Protein AF-A0A7J7NPE1-F1 (afdb_monomer)

Organism: NCBI:txid39325

Radius of gyration: 15.8 Å; Cα contacts (8 Å, |Δi|>4): 180; chains: 1; bounding box: 36×29×55 Å

Secondary structure (DSSP, 8-state):
--HHHHHHHHHHHHHHHHHHHHS----EEEES-TT---S--HHHHHHHHHHHHHHHHHHHHHHHTT-SSPPPPEEEEEEE-SSEEEEEEEE---STTS-TTT---EEEEEE--------

Foldseek 3Di:
DFLQVLLVVLLVVLQVVLCVVQVHWAAEAEEEDRPDDADDDSVVSSVVSNVLNNLLRVLQCVVPSPPPDHGFYWYWYFDDDPFKTKIWIFGDDPDPDPPPVSGSTDIDIDGRPPPPDPD

Nearest PDB structures (foldseek):
  3tz0-assembly1_A  TM=9.034E-01  e=6.219E-07  Rattus norvegicus
  8f5f-assembly2_B-2  TM=9.078E-01  e=1.160E-06  Homo sapiens
  8egf-assembly1_A  TM=9.082E-01  e=1.584E-06  Rattus norvegicus
  9di9-assembly1_A-2  TM=9.067E-01  e=2.954E-06  Homo sapiens
  3tz4-assembly1_A  TM=9.034E-01  e=3.346E-06  Rattus norvegicus

Sequence (119 aa):
MSLVDVARNASEDARCICLQEYGSAPEINIYGDPSFTFPYAPTHLHLMVFELVKNSLRAVQEWYMDSDNVSPPVRIIVANGIENVTIKVFAKHFKSYMPLGKVLLLIYVINNAKHPHFI

Mean predicted aligned error: 7.47 Å

Solvent-accessible surface area (backbone atoms only — not comparable to full-atom values): 7023 Å² total; per-residue (Å²): 130,28,59,52,53,42,46,48,52,18,42,51,55,28,41,51,54,39,28,71,76,67,77,48,59,63,52,76,47,80,46,58,60,68,84,47,72,76,98,74,62,67,69,61,52,26,54,54,45,20,56,56,42,34,54,48,48,49,58,50,44,76,66,29,74,90,40,100,53,84,64,54,46,38,35,36,39,48,44,84,54,97,54,34,36,37,42,38,38,36,60,68,75,92,61,97,73,67,55,80,93,67,64,56,73,48,77,47,74,45,73,56,73,70,76,72,85,86,126

pLDDT: mean 81.42, std 16.58, range [33.41, 98.19]

Structure (mmCIF, N/CA/C/O backbone):
data_AF-A0A7J7NPE1-F1
#
_entry.id   AF-A0A7J7NPE1-F1
#
loop_
_atom_site.group_PDB
_atom_site.id
_atom_site.type_symbol
_atom_site.label_atom_id
_atom_site.label_alt_id
_atom_site.label_comp_id
_atom_site.label_asym_id
_atom_site.label_entity_id
_atom_site.label_seq_id
_atom_site.pdbx_PDB_ins_code
_atom_site.Cartn_x
_atom_site.Cartn_y
_atom_site.Cartn_z
_atom_site.occupancy
_atom_site.B_iso_or_equiv
_atom_site.auth_seq_id
_atom_site.auth_comp_id
_atom_site.auth_asym_id
_atom_site.auth_atom_id
_atom_site.pdbx_PDB_model_num
ATOM 1 N N . MET A 1 1 ? -15.128 5.602 7.575 1.00 76.69 1 MET A N 1
ATOM 2 C CA . MET A 1 1 ? -14.155 5.094 6.586 1.00 76.69 1 MET A CA 1
ATOM 3 C C . MET A 1 1 ? -13.579 3.813 7.155 1.00 76.69 1 MET A C 1
ATOM 5 O O . MET A 1 1 ? -13.299 3.817 8.347 1.00 76.69 1 MET A O 1
ATOM 9 N N . SER A 1 2 ? -13.492 2.726 6.388 1.00 88.19 2 SER A N 1
ATOM 10 C CA . SER A 1 2 ? -12.862 1.498 6.891 1.00 88.19 2 SER A CA 1
ATOM 11 C C . SER A 1 2 ? -11.338 1.610 6.823 1.00 88.19 2 SER A C 1
ATOM 13 O O . SER A 1 2 ? -10.793 2.453 6.105 1.00 88.19 2 SER A O 1
ATOM 15 N N . LEU A 1 3 ? -10.628 0.738 7.539 1.00 89.06 3 LEU A N 1
ATOM 16 C CA . LEU A 1 3 ? -9.165 0.668 7.443 1.00 89.06 3 LEU A CA 1
ATOM 17 C C . LEU A 1 3 ? -8.723 0.285 6.037 1.00 89.06 3 LEU A C 1
ATOM 19 O O . LEU A 1 3 ? -7.707 0.775 5.554 1.00 89.06 3 LEU A O 1
ATOM 23 N N . VAL A 1 4 ? -9.488 -0.601 5.398 1.00 92.50 4 VAL A N 1
ATOM 24 C CA . VAL A 1 4 ? -9.234 -1.046 4.031 1.00 92.50 4 VAL A CA 1
ATOM 25 C C . VAL A 1 4 ? -9.343 0.137 3.068 1.00 92.50 4 VAL A C 1
ATOM 27 O O . VAL A 1 4 ? -8.513 0.250 2.173 1.00 92.50 4 VAL A O 1
ATOM 30 N N . ASP A 1 5 ? -10.292 1.052 3.280 1.00 93.56 5 ASP A N 1
ATOM 31 C CA . ASP A 1 5 ? -10.424 2.258 2.452 1.00 93.56 5 ASP A CA 1
ATOM 32 C C . ASP A 1 5 ? -9.260 3.227 2.661 1.00 93.56 5 ASP A C 1
ATOM 34 O O . ASP A 1 5 ? -8.708 3.739 1.692 1.00 93.56 5 ASP A O 1
ATOM 38 N N . VAL A 1 6 ? -8.835 3.444 3.911 1.00 93.44 6 VAL A N 1
ATOM 39 C CA . VAL A 1 6 ? -7.654 4.279 4.192 1.00 93.44 6 VAL A CA 1
ATOM 40 C C . VAL A 1 6 ? -6.405 3.672 3.557 1.00 93.44 6 VAL A C 1
ATOM 42 O O . VAL A 1 6 ? -5.622 4.387 2.933 1.00 93.44 6 VAL A O 1
ATOM 45 N N . ALA A 1 7 ? -6.232 2.354 3.678 1.00 93.75 7 ALA A N 1
ATOM 46 C CA . ALA A 1 7 ? -5.108 1.653 3.081 1.00 93.75 7 ALA A CA 1
ATOM 47 C C . ALA A 1 7 ? -5.143 1.723 1.551 1.00 93.75 7 ALA A C 1
ATOM 49 O O . ALA A 1 7 ? -4.092 1.881 0.935 1.00 93.75 7 ALA A O 1
ATOM 50 N N . ARG A 1 8 ? -6.332 1.643 0.941 1.00 95.94 8 ARG A N 1
ATOM 51 C CA . ARG A 1 8 ? -6.519 1.781 -0.506 1.00 95.94 8 ARG A CA 1
ATOM 52 C C . ARG A 1 8 ? -6.109 3.165 -0.990 1.00 95.94 8 ARG A C 1
ATOM 54 O O . ARG A 1 8 ? -5.240 3.246 -1.849 1.00 95.94 8 ARG A O 1
ATOM 61 N N . ASN A 1 9 ? -6.628 4.221 -0.369 1.00 96.81 9 ASN A N 1
ATOM 62 C CA . ASN A 1 9 ? -6.295 5.595 -0.748 1.00 96.81 9 ASN A CA 1
ATOM 63 C C . ASN A 1 9 ? -4.791 5.872 -0.600 1.00 96.81 9 ASN A C 1
ATOM 65 O O . ASN A 1 9 ? -4.152 6.351 -1.529 1.00 96.81 9 ASN A O 1
ATOM 69 N N . ALA A 1 10 ? -4.198 5.483 0.533 1.00 96.81 10 ALA A N 1
ATOM 70 C CA . ALA A 1 10 ? -2.759 5.632 0.753 1.00 96.81 10 ALA A CA 1
ATOM 71 C C . ALA A 1 10 ? -1.916 4.836 -0.262 1.00 96.81 10 ALA A C 1
ATOM 73 O O . ALA A 1 10 ? -0.834 5.270 -0.658 1.00 96.81 10 ALA A O 1
ATOM 74 N N . SER A 1 11 ? -2.409 3.671 -0.692 1.00 97.19 11 SER A N 1
ATOM 75 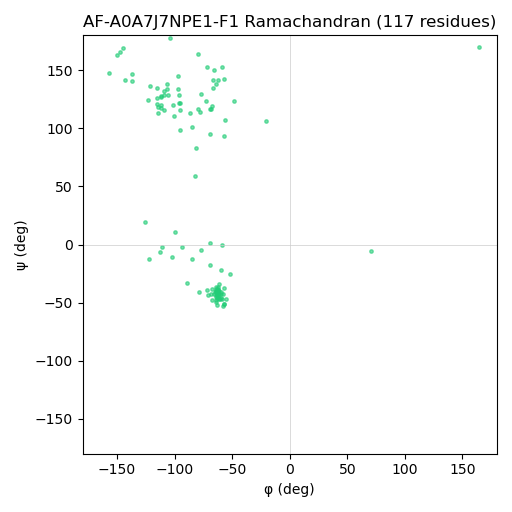C CA . SER A 1 11 ? -1.743 2.838 -1.696 1.00 97.19 11 SER A CA 1
ATOM 76 C C . SER A 1 11 ? -1.820 3.438 -3.095 1.00 97.19 11 SER A C 1
ATOM 78 O O . SER A 1 11 ? -0.839 3.370 -3.830 1.00 97.19 11 SER A O 1
ATOM 80 N N . GLU A 1 12 ? -2.956 4.027 -3.464 1.00 97.88 12 GLU A N 1
ATOM 81 C CA . GLU A 1 12 ? -3.134 4.730 -4.737 1.00 97.88 12 GLU A CA 1
ATOM 82 C C . GLU A 1 12 ? -2.215 5.951 -4.819 1.00 97.88 12 GLU A C 1
ATOM 84 O O . GLU A 1 12 ? -1.490 6.094 -5.803 1.00 97.88 12 GLU A O 1
ATOM 89 N N . ASP A 1 13 ? -2.142 6.750 -3.752 1.00 98.19 13 ASP A N 1
ATOM 90 C CA . ASP A 1 13 ? -1.229 7.893 -3.667 1.00 98.19 13 ASP A CA 1
ATOM 91 C C . ASP A 1 13 ? 0.236 7.454 -3.826 1.00 98.19 13 ASP A C 1
ATOM 93 O O . ASP A 1 13 ? 0.986 8.010 -4.631 1.00 98.19 13 ASP A O 1
ATOM 97 N N . ALA A 1 14 ? 0.652 6.400 -3.115 1.00 97.75 14 ALA A N 1
ATOM 98 C CA . ALA A 1 14 ? 2.002 5.850 -3.233 1.00 97.75 14 ALA A CA 1
ATOM 99 C C . ALA A 1 14 ? 2.286 5.281 -4.637 1.00 97.75 14 ALA A C 1
ATOM 101 O O . ALA A 1 14 ? 3.397 5.429 -5.155 1.00 97.75 14 ALA A O 1
ATOM 102 N N . ARG A 1 15 ? 1.287 4.655 -5.275 1.00 97.50 15 ARG A N 1
ATOM 103 C CA . ARG A 1 15 ? 1.388 4.122 -6.640 1.00 97.50 15 ARG A CA 1
ATOM 104 C C . ARG A 1 15 ? 1.531 5.238 -7.669 1.00 97.50 15 ARG A C 1
ATOM 106 O O . ARG A 1 15 ? 2.329 5.084 -8.588 1.00 97.50 15 ARG A O 1
ATOM 113 N N . CYS A 1 16 ? 0.833 6.359 -7.493 1.00 98.12 16 CYS A N 1
ATOM 114 C CA . CYS A 1 16 ? 0.988 7.550 -8.329 1.00 98.12 16 CYS A CA 1
ATOM 115 C C . CYS A 1 16 ? 2.417 8.103 -8.273 1.00 98.12 16 CYS A C 1
ATOM 117 O O . CYS A 1 16 ? 3.002 8.354 -9.323 1.00 98.12 16 CYS A O 1
ATOM 119 N N . ILE A 1 17 ? 3.007 8.221 -7.077 1.00 97.94 17 ILE A N 1
ATOM 120 C CA . ILE A 1 17 ? 4.408 8.649 -6.927 1.00 97.94 17 ILE A CA 1
ATOM 121 C C . ILE A 1 17 ? 5.356 7.657 -7.608 1.00 97.94 17 ILE A C 1
ATOM 123 O O . ILE A 1 17 ? 6.218 8.050 -8.385 1.00 97.94 17 ILE A O 1
ATOM 127 N N . CYS A 1 18 ? 5.170 6.355 -7.380 1.00 95.81 18 CYS A N 1
ATOM 128 C CA . CYS A 1 18 ? 5.993 5.327 -8.017 1.00 95.81 18 CYS A CA 1
ATOM 129 C C . CYS A 1 18 ? 5.905 5.375 -9.554 1.00 95.81 18 CYS A C 1
ATOM 131 O O . CYS A 1 18 ? 6.927 5.294 -10.230 1.00 95.81 18 CYS A O 1
ATOM 133 N N . LEU A 1 19 ? 4.701 5.568 -10.100 1.00 96.19 19 LEU A N 1
ATOM 134 C CA . LEU A 1 19 ? 4.475 5.696 -11.537 1.00 96.19 19 LEU A CA 1
ATOM 135 C C . LEU A 1 19 ? 5.174 6.929 -12.124 1.00 96.19 19 LEU A C 1
ATOM 137 O O . LEU A 1 19 ? 5.736 6.836 -13.211 1.00 96.19 19 LEU A O 1
ATOM 141 N N . GLN A 1 20 ? 5.149 8.061 -11.417 1.00 97.12 20 GLN A N 1
ATOM 142 C CA . GLN A 1 20 ? 5.830 9.288 -11.842 1.00 97.12 20 GLN A CA 1
ATOM 143 C C . GLN A 1 20 ? 7.354 9.124 -11.870 1.00 97.12 20 GLN A C 1
ATOM 145 O O . GLN A 1 20 ? 7.992 9.588 -12.810 1.00 97.12 20 GLN A O 1
ATOM 150 N N . GLU A 1 21 ? 7.924 8.441 -10.877 1.00 95.50 21 GLU A N 1
ATOM 151 C CA . GLU A 1 21 ? 9.376 8.266 -10.745 1.00 95.50 21 GLU A CA 1
ATOM 152 C C . GLU A 1 21 ? 9.945 7.187 -11.682 1.00 95.50 21 GLU A C 1
ATOM 154 O O . GLU A 1 21 ? 11.006 7.370 -12.272 1.00 95.50 21 GLU A O 1
ATOM 159 N N . TYR A 1 22 ? 9.249 6.055 -11.836 1.00 93.12 22 TYR A N 1
ATOM 160 C CA . TYR A 1 22 ? 9.770 4.874 -12.544 1.00 93.12 22 TYR A CA 1
ATOM 161 C C . TYR A 1 22 ? 9.071 4.587 -13.882 1.00 93.12 22 TYR A C 1
ATOM 163 O O . TYR A 1 22 ? 9.399 3.608 -14.551 1.00 93.12 22 TYR A O 1
ATOM 171 N N . GLY A 1 23 ? 8.056 5.369 -14.265 1.00 93.62 23 GLY A N 1
ATOM 172 C CA . GLY A 1 23 ? 7.252 5.150 -15.478 1.00 93.62 23 GLY A CA 1
ATOM 173 C C . GLY A 1 23 ? 6.318 3.933 -15.421 1.00 93.62 23 GLY A C 1
ATOM 174 O O . GLY A 1 23 ? 5.497 3.729 -16.314 1.00 93.62 23 GLY A O 1
ATOM 175 N N . SER A 1 24 ? 6.400 3.132 -14.361 1.00 92.44 24 SER A N 1
ATOM 176 C CA . SER A 1 24 ? 5.498 2.022 -14.060 1.00 92.44 24 SER A CA 1
ATOM 177 C C . SER A 1 24 ? 5.350 1.877 -12.546 1.00 92.44 24 SER A C 1
ATOM 179 O O . SER A 1 24 ? 6.148 2.416 -11.777 1.00 92.44 24 SER A O 1
ATOM 181 N N . ALA A 1 25 ? 4.352 1.123 -12.090 1.00 93.56 25 ALA A N 1
ATOM 182 C CA . ALA A 1 25 ? 4.212 0.774 -10.681 1.00 93.56 25 ALA A CA 1
ATOM 183 C C . ALA A 1 25 ? 3.679 -0.660 -10.534 1.00 93.56 25 ALA A C 1
ATOM 185 O O . ALA A 1 25 ? 2.798 -1.045 -11.307 1.00 93.56 25 ALA A O 1
ATOM 186 N N . PRO A 1 26 ? 4.165 -1.446 -9.554 1.00 92.94 26 PRO A N 1
ATOM 187 C CA . PRO A 1 26 ? 3.618 -2.767 -9.281 1.00 92.94 26 PRO A CA 1
ATOM 188 C C . PRO A 1 26 ? 2.130 -2.703 -8.925 1.00 92.94 26 PRO A C 1
ATOM 190 O O . PRO A 1 26 ? 1.638 -1.720 -8.362 1.00 92.94 26 PRO A O 1
ATOM 193 N N . GLU A 1 27 ? 1.421 -3.790 -9.211 1.00 94.56 27 GLU A N 1
ATOM 194 C CA . GLU A 1 27 ? 0.050 -3.976 -8.739 1.00 94.56 27 GLU A CA 1
ATOM 195 C C . GLU A 1 27 ? 0.000 -4.097 -7.209 1.00 94.56 27 GLU A C 1
ATOM 197 O O . GLU A 1 27 ? 0.943 -4.584 -6.574 1.00 94.56 27 GLU A O 1
ATOM 202 N N . ILE A 1 28 ? -1.111 -3.659 -6.611 1.00 95.50 28 ILE A N 1
ATOM 203 C CA . ILE A 1 28 ? -1.319 -3.691 -5.160 1.00 95.50 28 ILE A CA 1
ATOM 204 C C . ILE A 1 28 ? -2.587 -4.478 -4.844 1.00 95.50 28 ILE A C 1
ATOM 206 O O . ILE A 1 28 ? -3.678 -4.142 -5.297 1.00 95.50 28 ILE A O 1
ATOM 210 N N . ASN A 1 29 ? -2.457 -5.501 -4.002 1.00 95.31 29 ASN A N 1
ATOM 211 C CA . ASN A 1 29 ? -3.577 -6.321 -3.554 1.00 95.31 29 ASN A CA 1
ATOM 212 C C . ASN A 1 29 ? -3.791 -6.124 -2.054 1.00 95.31 29 ASN A C 1
ATOM 214 O O . ASN A 1 29 ? -2.925 -6.474 -1.251 1.00 95.31 29 ASN A O 1
ATOM 218 N N . ILE A 1 30 ? -4.964 -5.623 -1.675 1.00 94.81 30 ILE A N 1
ATOM 219 C CA . ILE A 1 30 ? -5.327 -5.372 -0.278 1.00 94.81 30 ILE A CA 1
ATOM 220 C C . ILE A 1 30 ? -6.317 -6.440 0.185 1.00 94.81 30 ILE A C 1
ATOM 222 O O . ILE A 1 30 ? -7.335 -6.677 -0.461 1.00 94.81 30 ILE A O 1
ATOM 226 N N . TYR A 1 31 ? -6.012 -7.073 1.312 1.00 94.19 31 TYR A N 1
ATOM 227 C CA . TYR A 1 31 ? -6.827 -8.095 1.957 1.00 94.19 31 TYR A CA 1
ATOM 228 C C . TYR A 1 31 ? -7.167 -7.641 3.373 1.00 94.19 31 TYR A C 1
ATOM 230 O O . TYR A 1 31 ? -6.300 -7.162 4.100 1.00 94.19 31 TYR A O 1
ATOM 238 N N . GLY A 1 32 ? -8.415 -7.815 3.781 1.00 91.62 32 GLY A N 1
ATOM 239 C CA . GLY A 1 32 ? -8.888 -7.442 5.106 1.00 91.62 32 GLY A CA 1
ATOM 240 C C . GLY A 1 32 ? -10.406 -7.402 5.136 1.00 91.62 32 GLY A C 1
ATOM 241 O O . GLY A 1 32 ? -11.052 -7.488 4.093 1.00 91.62 32 GLY A O 1
ATOM 242 N N . ASP A 1 33 ? -10.964 -7.281 6.332 1.00 90.31 33 ASP A N 1
ATOM 243 C CA . ASP A 1 33 ? -12.400 -7.112 6.509 1.00 90.31 33 ASP A CA 1
ATOM 244 C C . ASP A 1 33 ? -12.792 -5.648 6.213 1.00 90.31 33 ASP A C 1
ATOM 246 O O . ASP A 1 33 ? -12.373 -4.750 6.948 1.00 90.31 33 ASP A O 1
ATOM 250 N N . PRO A 1 34 ? -13.579 -5.371 5.155 1.00 88.19 34 PRO A N 1
ATOM 251 C CA . PRO A 1 34 ? -14.022 -4.014 4.838 1.00 88.19 34 PRO A CA 1
ATOM 252 C C . PRO A 1 34 ? -15.027 -3.463 5.859 1.00 88.19 34 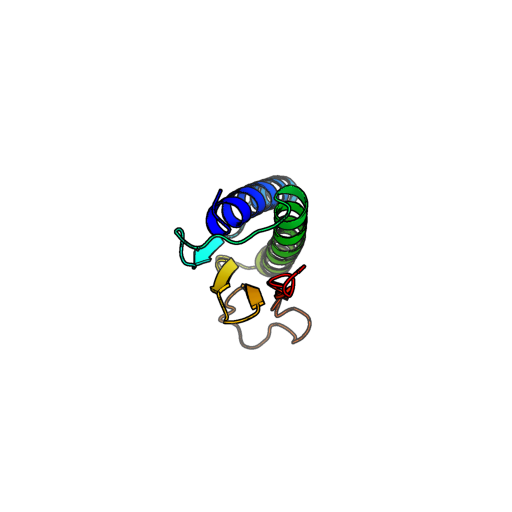PRO A C 1
ATOM 254 O O . PRO A 1 34 ? -15.229 -2.253 5.920 1.00 88.19 34 PRO A O 1
ATOM 257 N N . SER A 1 35 ? -15.657 -4.326 6.662 1.00 87.31 35 SER A N 1
ATOM 258 C CA . SER A 1 35 ? -16.570 -3.921 7.733 1.00 87.31 35 SER A CA 1
ATOM 259 C C . SER A 1 35 ? -1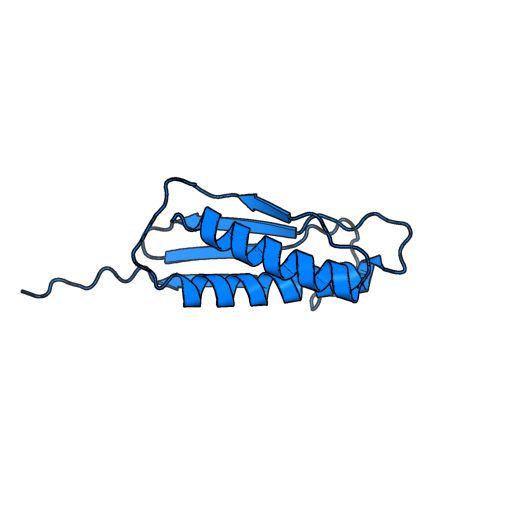5.841 -3.584 9.036 1.00 87.31 35 SER A C 1
ATOM 261 O O . SER A 1 35 ? -16.424 -2.973 9.934 1.00 87.31 35 SER A O 1
ATOM 263 N N . PHE A 1 36 ? -14.553 -3.928 9.140 1.00 84.62 36 PHE A N 1
ATOM 264 C CA . PHE A 1 36 ? -13.778 -3.672 10.340 1.00 84.62 36 PHE A CA 1
ATOM 265 C C . PHE A 1 36 ? -13.443 -2.183 10.497 1.00 84.62 36 PHE A C 1
ATOM 267 O O . PHE A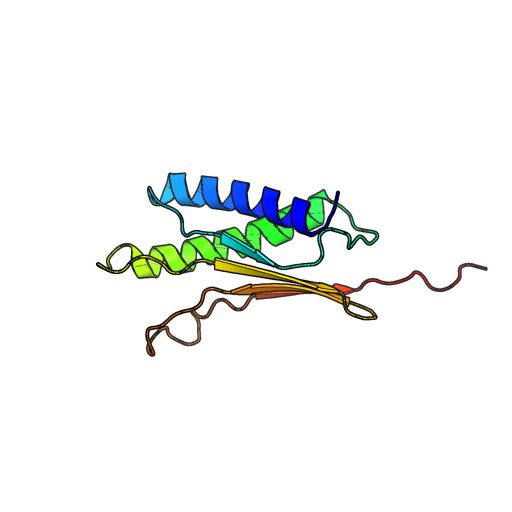 1 36 ? -12.796 -1.551 9.655 1.00 84.62 36 PHE A O 1
ATOM 274 N N . THR A 1 37 ? -13.843 -1.640 11.644 1.00 80.69 37 THR A N 1
ATOM 275 C CA . THR A 1 37 ? -13.551 -0.270 12.067 1.00 80.69 37 THR A CA 1
ATOM 276 C C . THR A 1 37 ? -13.157 -0.255 13.535 1.00 80.69 37 THR A C 1
ATOM 278 O O . THR A 1 37 ? -13.691 -1.025 14.332 1.00 80.69 37 THR A O 1
ATOM 281 N N . PHE A 1 38 ? -12.264 0.655 13.903 1.00 81.25 38 PHE A N 1
ATOM 282 C CA . PHE A 1 38 ? -11.925 0.957 15.291 1.00 81.25 38 PHE A CA 1
ATOM 283 C C . PHE A 1 38 ? -11.640 2.465 15.416 1.00 81.25 38 PHE A C 1
ATOM 285 O O . PHE A 1 38 ? -11.563 3.145 14.391 1.00 81.25 38 PHE A O 1
ATOM 292 N N . PRO A 1 39 ? -11.519 3.029 16.625 1.00 83.06 39 PRO A N 1
ATOM 293 C CA . PRO A 1 39 ? -11.125 4.425 16.790 1.00 83.06 39 PRO A CA 1
ATOM 294 C C . PRO A 1 39 ? -9.667 4.653 16.357 1.00 83.06 39 PRO A C 1
ATOM 296 O O . PRO A 1 39 ? -8.745 4.090 16.939 1.00 83.06 39 PRO A O 1
ATOM 299 N N . TYR A 1 40 ? -9.445 5.501 15.354 1.00 83.25 40 TYR A N 1
ATOM 300 C CA . TYR A 1 40 ? -8.115 5.935 14.916 1.00 83.25 40 TYR A CA 1
ATOM 301 C C . TYR A 1 40 ? -8.174 7.351 14.343 1.00 83.25 40 TYR A C 1
ATOM 303 O O . TYR A 1 40 ? -9.238 7.839 13.965 1.00 83.25 40 TYR A O 1
ATOM 311 N N . ALA A 1 41 ? -7.017 8.002 14.235 1.00 86.88 41 ALA A N 1
ATOM 312 C CA . ALA A 1 41 ? -6.868 9.256 13.508 1.00 86.88 41 ALA A CA 1
ATOM 313 C C . ALA A 1 41 ? -6.604 8.966 12.015 1.00 86.88 41 ALA A C 1
ATOM 315 O O . ALA A 1 41 ? -5.537 8.429 11.689 1.00 86.88 41 ALA A O 1
ATOM 316 N N . PRO A 1 42 ? -7.528 9.300 11.091 1.00 87.38 42 PRO A N 1
ATOM 317 C CA . PRO A 1 42 ? -7.417 8.883 9.692 1.00 87.38 42 PRO A CA 1
ATOM 318 C C . PRO A 1 42 ? -6.161 9.380 8.980 1.00 87.38 42 PRO A C 1
ATOM 320 O O . PRO A 1 42 ? -5.519 8.605 8.277 1.00 87.38 42 PRO A O 1
ATOM 323 N N . THR A 1 43 ? -5.766 10.632 9.220 1.00 90.62 43 THR A N 1
ATOM 324 C CA . THR A 1 43 ? -4.563 11.230 8.623 1.00 90.62 43 THR A CA 1
ATOM 325 C C . THR A 1 43 ? -3.291 10.495 9.037 1.00 90.62 43 THR A C 1
ATOM 327 O O . THR A 1 43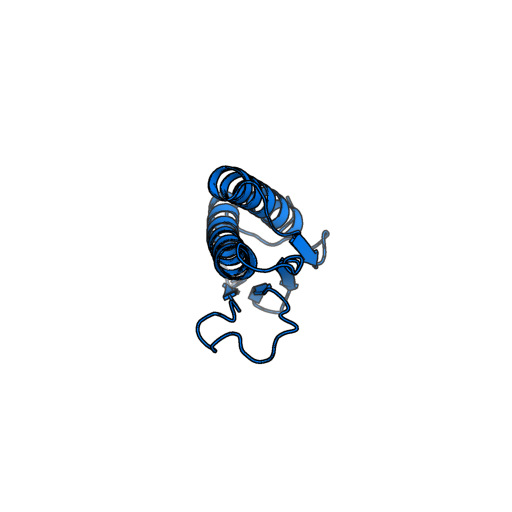 ? -2.436 10.231 8.199 1.00 90.62 43 THR A O 1
ATOM 330 N N . HIS A 1 44 ? -3.162 10.117 10.313 1.00 88.75 44 HIS A N 1
ATOM 331 C CA . HIS A 1 44 ? -1.988 9.379 10.783 1.00 88.75 44 HIS A CA 1
ATOM 332 C C . HIS A 1 44 ? -1.927 7.988 10.155 1.00 88.75 44 HIS A C 1
ATOM 334 O O . HIS A 1 44 ? -0.864 7.568 9.706 1.00 88.75 44 HIS A O 1
ATOM 340 N N . LEU A 1 45 ? -3.065 7.291 10.073 1.00 89.69 45 LEU A N 1
ATOM 341 C CA . LEU A 1 45 ? -3.120 5.973 9.447 1.00 89.69 45 LEU A CA 1
ATOM 342 C C . LEU A 1 45 ? -2.763 6.030 7.958 1.00 89.69 45 LEU A C 1
ATOM 344 O O . LEU A 1 45 ? -1.983 5.200 7.496 1.00 89.69 45 LEU A O 1
ATOM 348 N N . HIS A 1 46 ? -3.292 7.017 7.232 1.00 93.81 46 HIS A N 1
ATOM 349 C CA . HIS A 1 46 ? -2.962 7.241 5.825 1.00 93.81 46 HIS A CA 1
ATOM 350 C C . HIS A 1 46 ? -1.461 7.465 5.638 1.00 93.81 46 HIS A C 1
ATOM 352 O O . HIS A 1 46 ? -0.847 6.711 4.891 1.00 93.81 46 HIS A O 1
ATOM 358 N N . LEU A 1 47 ? -0.855 8.401 6.380 1.00 92.50 47 LEU A N 1
ATOM 359 C CA . LEU A 1 47 ? 0.581 8.695 6.285 1.00 92.50 47 LEU A CA 1
ATOM 360 C C . LEU A 1 47 ? 1.445 7.461 6.570 1.00 92.50 47 LEU A C 1
ATOM 362 O O . LEU A 1 47 ? 2.409 7.198 5.854 1.00 92.50 47 LEU A O 1
ATOM 366 N N . MET A 1 48 ? 1.087 6.678 7.590 1.00 91.06 48 MET A N 1
ATOM 367 C CA . MET A 1 48 ? 1.813 5.451 7.917 1.00 91.06 48 MET A CA 1
ATOM 368 C C . MET A 1 48 ? 1.717 4.426 6.789 1.00 91.06 48 MET A C 1
ATOM 370 O O . MET A 1 48 ? 2.742 3.919 6.345 1.00 91.06 48 MET A O 1
ATOM 374 N N . VAL A 1 49 ? 0.514 4.136 6.283 1.00 92.69 49 VAL A N 1
ATOM 375 C CA . VAL A 1 49 ? 0.359 3.181 5.174 1.00 92.69 49 VAL A CA 1
ATOM 376 C C . VAL A 1 49 ? 1.042 3.699 3.905 1.00 92.69 49 VAL A C 1
ATOM 378 O O . VAL A 1 49 ? 1.721 2.924 3.236 1.00 92.69 49 VAL A O 1
ATOM 381 N N . PHE A 1 50 ? 0.938 4.995 3.612 1.00 95.50 50 PHE A N 1
ATOM 382 C CA . PHE A 1 50 ? 1.571 5.640 2.463 1.00 95.50 50 PHE A CA 1
ATOM 383 C C . PHE A 1 50 ? 3.089 5.438 2.473 1.00 95.50 50 PHE A C 1
ATOM 385 O O . PHE A 1 50 ? 3.645 4.946 1.493 1.00 95.50 50 PHE A O 1
ATOM 392 N N . GLU A 1 51 ? 3.766 5.735 3.586 1.00 92.38 51 GLU A N 1
ATOM 393 C CA . GLU A 1 51 ? 5.222 5.581 3.687 1.00 92.38 51 GLU A CA 1
ATOM 394 C C . GLU A 1 51 ? 5.663 4.113 3.565 1.00 92.38 51 GLU A C 1
ATOM 396 O O . GLU A 1 51 ? 6.637 3.810 2.867 1.00 92.38 51 GLU A O 1
ATOM 401 N N . LEU A 1 52 ? 4.918 3.184 4.178 1.00 89.94 52 LEU A N 1
ATOM 402 C CA . LEU A 1 52 ? 5.192 1.746 4.077 1.00 89.94 52 LEU A CA 1
ATOM 403 C C . LEU A 1 52 ? 5.046 1.242 2.634 1.00 89.94 52 LEU A C 1
ATOM 405 O O . LEU A 1 52 ? 5.906 0.509 2.134 1.00 89.94 52 LEU A O 1
ATOM 409 N N . VAL A 1 53 ? 3.970 1.638 1.951 1.00 93.50 53 VAL A N 1
ATOM 410 C CA . VAL A 1 53 ? 3.691 1.219 0.572 1.00 93.50 53 VAL A CA 1
ATOM 411 C C . VAL A 1 53 ? 4.669 1.870 -0.400 1.00 93.50 53 VAL A C 1
ATOM 413 O O . VAL A 1 53 ? 5.235 1.162 -1.227 1.00 93.50 53 VAL A O 1
ATOM 416 N N . LYS A 1 54 ? 4.963 3.167 -0.264 1.00 93.50 54 L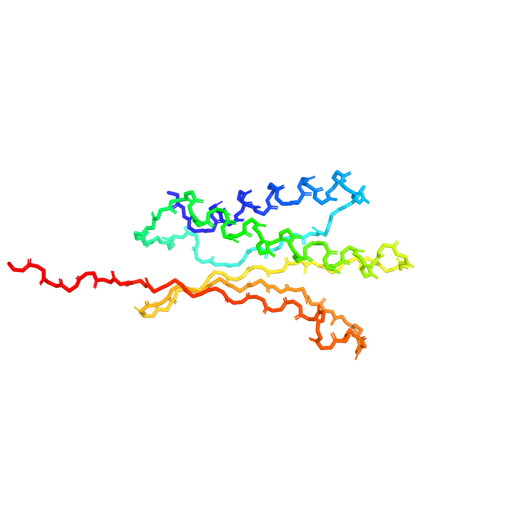YS A N 1
ATOM 417 C CA . LYS A 1 54 ? 5.957 3.876 -1.086 1.00 93.50 54 LYS A CA 1
ATOM 418 C C . LYS A 1 54 ? 7.321 3.186 -1.034 1.00 93.50 54 LYS A C 1
ATOM 420 O O . LYS A 1 54 ? 7.910 2.915 -2.079 1.00 93.50 54 LYS A O 1
ATOM 425 N N . ASN A 1 55 ? 7.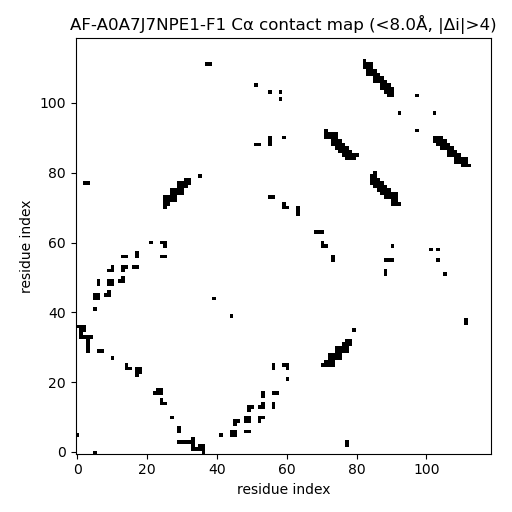793 2.834 0.166 1.00 89.50 55 ASN A N 1
ATOM 426 C CA . ASN A 1 55 ? 9.047 2.093 0.335 1.00 89.50 55 ASN A CA 1
ATOM 427 C C . ASN A 1 55 ? 8.989 0.702 -0.329 1.00 89.50 55 ASN A C 1
ATOM 429 O O . ASN A 1 55 ? 9.941 0.272 -0.976 1.00 89.50 55 ASN A O 1
ATOM 433 N N . SER A 1 56 ? 7.841 0.023 -0.235 1.00 90.25 56 SER A N 1
ATOM 434 C CA . SER A 1 56 ? 7.617 -1.285 -0.868 1.00 90.25 56 SER A CA 1
ATOM 435 C C . SER A 1 56 ? 7.659 -1.234 -2.384 1.00 90.25 56 SER A C 1
ATOM 437 O O . SER A 1 56 ? 8.347 -2.042 -3.006 1.00 90.25 56 SER A O 1
ATOM 439 N N . LEU A 1 57 ? 6.952 -0.279 -2.980 1.00 92.19 57 LEU A N 1
ATOM 440 C CA . LEU A 1 57 ? 6.919 -0.103 -4.425 1.00 92.19 57 LEU A CA 1
ATOM 441 C C . LEU A 1 57 ? 8.302 0.264 -4.957 1.00 92.19 57 LEU A C 1
ATOM 443 O O . LEU A 1 57 ? 8.741 -0.334 -5.933 1.00 92.19 57 LEU A O 1
ATOM 447 N N . ARG A 1 58 ? 9.016 1.166 -4.271 1.00 90.25 58 ARG A N 1
ATOM 448 C CA . ARG A 1 58 ? 10.402 1.517 -4.594 1.00 90.25 58 ARG A CA 1
ATOM 449 C C . ARG A 1 58 ? 11.315 0.291 -4.585 1.00 90.25 58 ARG A C 1
ATOM 451 O O . ARG A 1 58 ? 12.009 0.052 -5.565 1.00 90.25 58 ARG A O 1
ATOM 458 N N . ALA A 1 59 ? 11.287 -0.503 -3.514 1.00 87.06 59 ALA A N 1
ATOM 459 C CA . ALA A 1 59 ? 12.138 -1.687 -3.393 1.00 87.06 59 ALA A CA 1
ATOM 460 C C . ALA A 1 59 ? 11.860 -2.729 -4.491 1.00 87.06 59 ALA A C 1
ATOM 462 O O . ALA A 1 59 ? 12.794 -3.332 -5.019 1.00 87.06 59 ALA A O 1
ATOM 463 N N . VAL A 1 60 ? 10.585 -2.934 -4.845 1.00 88.06 60 VAL A N 1
ATOM 464 C CA . VAL A 1 60 ? 10.205 -3.816 -5.956 1.00 88.06 60 VAL A CA 1
ATOM 465 C C . VAL A 1 60 ? 10.669 -3.221 -7.285 1.00 88.06 60 VAL A C 1
ATOM 467 O O . VAL A 1 60 ? 11.308 -3.924 -8.061 1.00 88.06 60 VAL A O 1
ATOM 470 N N . GLN A 1 61 ? 10.418 -1.939 -7.546 1.00 89.75 61 GLN A N 1
ATOM 471 C CA . GLN A 1 61 ? 10.818 -1.329 -8.813 1.00 89.75 61 GLN A CA 1
ATOM 472 C C . GLN A 1 61 ? 12.324 -1.332 -9.021 1.00 89.75 61 GLN A C 1
ATOM 474 O O . GLN A 1 61 ? 12.789 -1.761 -10.071 1.00 89.75 61 GLN A O 1
ATOM 479 N N . GLU A 1 62 ? 13.098 -0.961 -8.003 1.00 87.81 62 GLU A N 1
ATOM 480 C CA . GLU A 1 62 ? 14.559 -0.980 -8.085 1.00 87.81 62 GLU A CA 1
ATOM 481 C C . GLU A 1 62 ? 15.137 -2.365 -8.382 1.00 87.81 62 GLU A C 1
ATOM 483 O O . GLU A 1 62 ? 16.252 -2.479 -8.882 1.00 87.81 62 GLU A O 1
ATOM 488 N N . TRP A 1 63 ? 14.389 -3.428 -8.092 1.00 83.94 63 TRP A N 1
ATOM 489 C CA . TRP A 1 63 ? 14.808 -4.790 -8.389 1.00 83.94 63 TRP A CA 1
ATOM 490 C C . TRP A 1 63 ? 14.389 -5.276 -9.780 1.00 83.94 63 TRP A C 1
ATOM 492 O O . TRP A 1 63 ? 15.083 -6.102 -10.374 1.00 83.94 63 TRP A O 1
ATOM 502 N N . TYR A 1 64 ? 13.233 -4.829 -10.271 1.00 86.69 64 TYR A N 1
ATOM 503 C CA . TYR A 1 64 ? 12.649 -5.326 -11.517 1.00 86.69 64 TYR A CA 1
ATOM 504 C C . TYR A 1 64 ? 12.844 -4.385 -12.710 1.00 86.69 64 TYR A C 1
ATOM 506 O O . TYR A 1 64 ? 12.615 -4.840 -13.826 1.00 86.69 64 TYR A O 1
ATOM 514 N N . MET A 1 65 ? 13.306 -3.141 -12.509 1.00 84.00 65 MET A N 1
ATOM 515 C CA . MET A 1 65 ? 13.474 -2.160 -13.594 1.00 84.00 65 MET A CA 1
ATOM 516 C C . MET A 1 65 ? 14.398 -2.648 -14.720 1.00 84.00 65 MET A C 1
ATOM 518 O O . MET A 1 65 ? 14.101 -2.422 -15.887 1.00 84.00 65 MET A O 1
ATOM 522 N N . ASP A 1 66 ? 15.460 -3.381 -14.371 1.00 83.56 66 ASP A N 1
ATOM 523 C CA . ASP A 1 66 ? 16.438 -3.935 -15.319 1.00 83.56 66 ASP A CA 1
ATOM 524 C C . ASP A 1 66 ? 16.175 -5.418 -15.632 1.00 83.56 66 ASP A C 1
ATOM 526 O O . ASP A 1 66 ? 17.026 -6.118 -16.182 1.00 83.56 66 ASP A O 1
ATOM 530 N N . SER A 1 67 ? 15.025 -5.953 -15.212 1.00 80.12 67 SER A N 1
ATOM 531 C CA . SER A 1 67 ? 14.696 -7.364 -15.378 1.00 80.12 67 SER A CA 1
ATOM 532 C C . SER A 1 67 ? 13.647 -7.554 -16.468 1.00 80.12 67 SER A C 1
ATOM 534 O O . SER A 1 67 ? 12.617 -6.892 -16.449 1.00 80.12 67 SER A O 1
ATOM 536 N N . ASP A 1 68 ? 13.810 -8.574 -17.313 1.00 81.81 68 ASP A N 1
ATOM 537 C CA . ASP A 1 68 ? 12.781 -8.967 -18.295 1.00 81.81 68 ASP A CA 1
ATOM 538 C C . ASP A 1 68 ? 11.514 -9.576 -17.654 1.00 81.81 68 ASP A C 1
ATOM 540 O O . ASP A 1 68 ? 10.603 -10.034 -18.343 1.00 81.81 68 ASP A O 1
ATOM 544 N N . ASN A 1 69 ? 11.460 -9.658 -16.320 1.00 82.19 69 ASN A N 1
ATOM 545 C CA . ASN A 1 69 ? 10.346 -10.261 -15.599 1.00 82.19 69 ASN A CA 1
ATOM 546 C C . ASN A 1 69 ? 9.367 -9.185 -15.136 1.00 82.19 69 ASN A C 1
ATOM 548 O O . ASN A 1 69 ? 9.764 -8.114 -14.684 1.00 82.19 69 ASN A O 1
ATOM 552 N N . VAL A 1 70 ? 8.081 -9.525 -15.139 1.00 83.75 70 VAL A N 1
ATOM 553 C CA . VAL A 1 70 ? 7.041 -8.676 -14.552 1.00 83.75 70 VAL A CA 1
ATOM 554 C C . VAL A 1 70 ? 7.235 -8.601 -13.036 1.00 83.75 70 VAL A C 1
ATOM 556 O O . VAL A 1 70 ? 7.445 -9.624 -12.375 1.00 83.75 70 VAL A O 1
ATOM 559 N N . SER A 1 71 ? 7.147 -7.392 -12.482 1.00 87.12 71 SER A N 1
ATOM 560 C CA . SER A 1 71 ? 7.230 -7.181 -11.041 1.00 87.12 71 SER A CA 1
ATOM 561 C C . SER A 1 71 ? 6.055 -7.856 -10.311 1.00 87.12 71 SER A C 1
ATOM 563 O O . SER A 1 71 ? 4.912 -7.822 -10.777 1.00 87.12 71 SER A O 1
ATOM 565 N N . PRO A 1 72 ? 6.295 -8.515 -9.165 1.00 89.44 72 PRO A N 1
ATOM 566 C CA . PRO A 1 72 ? 5.239 -9.149 -8.401 1.00 89.44 72 PRO A CA 1
ATOM 567 C C . PRO A 1 72 ? 4.369 -8.091 -7.714 1.00 89.44 72 PRO A C 1
ATOM 569 O O . PRO A 1 72 ? 4.869 -7.029 -7.334 1.00 89.44 72 PRO A O 1
ATOM 572 N N . PRO A 1 73 ? 3.088 -8.399 -7.454 1.00 92.00 73 PRO A N 1
ATOM 573 C CA . PRO A 1 73 ? 2.224 -7.485 -6.731 1.00 92.00 73 PRO A CA 1
ATOM 574 C C . PRO A 1 73 ? 2.670 -7.320 -5.273 1.00 92.00 73 PRO A C 1
ATOM 576 O O . PRO A 1 73 ? 3.023 -8.298 -4.594 1.00 92.00 73 PRO A O 1
ATOM 579 N N . VAL A 1 74 ? 2.566 -6.091 -4.771 1.00 92.19 74 VAL A N 1
ATOM 580 C CA . VAL A 1 74 ? 2.662 -5.780 -3.342 1.00 92.19 74 VAL A CA 1
ATOM 581 C C . VAL A 1 74 ? 1.340 -6.164 -2.681 1.00 92.19 74 VAL A C 1
ATOM 583 O O . VAL A 1 74 ? 0.258 -5.807 -3.138 1.00 92.19 74 VAL A O 1
ATOM 586 N N . ARG A 1 75 ? 1.407 -6.924 -1.593 1.00 92.25 75 ARG A N 1
ATOM 587 C CA . ARG A 1 75 ? 0.244 -7.390 -0.839 1.00 92.25 75 ARG A CA 1
ATOM 588 C C . ARG A 1 75 ? 0.177 -6.681 0.501 1.00 92.25 75 ARG A C 1
ATOM 590 O O . ARG A 1 75 ? 1.163 -6.643 1.234 1.00 92.25 75 ARG A O 1
ATOM 597 N N . ILE A 1 76 ? -1.006 -6.185 0.831 1.00 93.06 76 ILE A N 1
ATOM 598 C CA . ILE A 1 76 ? -1.321 -5.560 2.112 1.00 93.06 76 ILE A CA 1
ATOM 599 C C . ILE A 1 76 ? -2.359 -6.433 2.806 1.00 93.06 76 ILE A C 1
ATOM 601 O O . ILE A 1 76 ? -3.389 -6.749 2.218 1.00 93.06 76 ILE A O 1
ATOM 605 N N . ILE A 1 77 ? -2.094 -6.841 4.043 1.00 91.81 77 ILE A N 1
ATOM 606 C CA . ILE A 1 77 ? -3.054 -7.556 4.885 1.00 91.81 77 ILE A CA 1
ATOM 607 C C . ILE A 1 77 ? -3.388 -6.673 6.079 1.00 91.81 77 ILE A C 1
ATOM 609 O O . ILE A 1 77 ? -2.501 -6.330 6.858 1.00 91.81 77 ILE A O 1
ATOM 613 N N . VAL A 1 78 ? -4.667 -6.348 6.224 1.00 90.81 78 VAL A N 1
ATOM 614 C CA . VAL A 1 78 ? -5.247 -5.694 7.393 1.00 90.81 78 VAL A CA 1
ATOM 615 C C . VAL A 1 78 ? -5.924 -6.774 8.229 1.00 90.81 78 VAL A C 1
ATOM 617 O O . VAL A 1 78 ? -6.930 -7.352 7.818 1.00 90.81 78 VAL A O 1
ATOM 620 N N . ALA A 1 79 ? -5.351 -7.070 9.390 1.00 88.31 79 ALA A N 1
ATOM 621 C CA . ALA A 1 79 ? -5.856 -8.074 10.315 1.00 88.31 79 ALA A CA 1
ATOM 622 C C . ALA A 1 79 ? -6.297 -7.425 11.628 1.00 88.31 79 ALA A C 1
ATOM 624 O O . ALA A 1 79 ? -5.578 -6.605 12.203 1.00 88.31 79 ALA A O 1
ATOM 625 N N . ASN A 1 80 ? -7.467 -7.832 12.111 1.00 85.12 80 ASN A N 1
ATOM 626 C CA . ASN A 1 80 ? -7.963 -7.473 13.430 1.00 85.12 80 ASN A CA 1
ATOM 627 C C . ASN A 1 80 ? -7.613 -8.581 14.433 1.00 85.12 80 ASN A C 1
ATOM 629 O O . ASN A 1 80 ? -7.994 -9.735 14.243 1.00 85.12 80 ASN A O 1
ATOM 633 N N . GLY A 1 81 ? -6.884 -8.231 15.485 1.00 78.38 81 GLY A N 1
ATOM 634 C CA . GLY A 1 81 ? -6.646 -9.066 16.657 1.00 78.38 81 GLY A CA 1
ATOM 635 C C . GLY A 1 81 ? -7.494 -8.614 17.847 1.00 78.38 81 GLY A C 1
ATOM 636 O O . GLY A 1 81 ? -8.215 -7.625 17.783 1.00 78.38 81 GLY A O 1
ATOM 637 N N . ILE A 1 82 ? -7.391 -9.334 18.965 1.00 74.06 82 ILE A N 1
ATOM 638 C CA . ILE A 1 82 ? -8.176 -9.046 20.182 1.00 74.06 82 ILE A CA 1
ATOM 639 C C . ILE A 1 82 ? -7.844 -7.653 20.744 1.00 74.06 82 ILE A C 1
ATOM 641 O O . ILE A 1 82 ? -8.735 -6.921 21.170 1.00 74.06 82 ILE A O 1
ATOM 645 N N . GLU A 1 83 ? -6.563 -7.288 20.709 1.00 76.38 83 GLU A N 1
ATOM 646 C CA . GLU A 1 83 ? -6.034 -6.043 21.285 1.00 76.38 83 GLU A CA 1
ATOM 647 C C . GLU A 1 83 ? -5.313 -5.176 20.255 1.00 76.38 83 GLU A C 1
ATOM 649 O O . GLU A 1 83 ? -5.010 -4.021 20.517 1.00 76.38 83 GLU A O 1
ATOM 654 N N . ASN A 1 84 ? -5.019 -5.719 19.074 1.00 78.94 84 ASN A N 1
ATOM 655 C CA . ASN A 1 84 ? -4.135 -5.079 18.114 1.00 78.94 84 ASN A CA 1
ATOM 656 C C . ASN A 1 84 ? -4.691 -5.172 16.703 1.00 78.94 84 ASN A C 1
ATOM 658 O O . ASN A 1 84 ? -5.159 -6.225 16.278 1.00 78.94 84 ASN A O 1
ATOM 662 N N . VAL A 1 85 ? -4.535 -4.098 15.943 1.00 84.81 85 VAL A N 1
ATOM 663 C CA . VAL A 1 85 ? -4.700 -4.105 14.494 1.00 84.81 85 VAL A CA 1
ATOM 664 C C . VAL A 1 85 ? -3.330 -4.257 13.865 1.00 84.81 85 VAL A C 1
ATOM 666 O O . VAL A 1 85 ? -2.407 -3.517 14.189 1.00 84.81 85 VAL A O 1
ATOM 669 N N . THR A 1 86 ? -3.192 -5.213 12.954 1.00 87.31 86 THR A N 1
ATOM 670 C CA . THR A 1 86 ? -1.940 -5.455 12.238 1.00 87.31 86 THR A CA 1
ATOM 671 C C . THR A 1 86 ? -2.099 -5.101 10.769 1.00 87.31 86 THR A C 1
ATOM 673 O O . THR A 1 86 ? -2.985 -5.625 10.095 1.00 87.31 86 THR A O 1
ATOM 676 N N . ILE A 1 87 ? -1.207 -4.253 10.264 1.00 87.88 87 ILE A N 1
ATOM 677 C CA . ILE A 1 87 ? -1.051 -3.980 8.836 1.00 87.88 87 ILE A CA 1
ATOM 678 C C . ILE A 1 87 ? 0.266 -4.603 8.396 1.00 87.88 87 ILE A C 1
ATOM 680 O O . ILE A 1 87 ? 1.337 -4.218 8.862 1.00 87.88 87 ILE A O 1
ATOM 684 N N . LYS A 1 88 ? 0.177 -5.593 7.513 1.00 88.62 88 LYS A N 1
ATOM 685 C CA . LYS A 1 88 ? 1.324 -6.316 6.969 1.00 88.62 88 LYS A CA 1
ATOM 686 C C . LYS A 1 88 ? 1.471 -5.988 5.491 1.00 88.62 88 LYS A C 1
ATOM 688 O O . LYS A 1 88 ? 0.591 -6.342 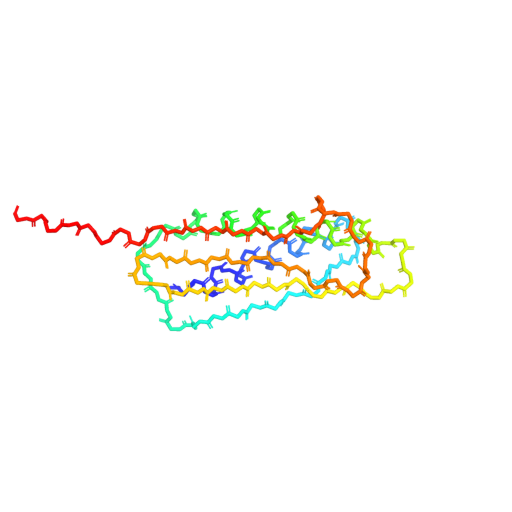4.712 1.00 88.62 88 LYS A O 1
ATOM 693 N N . VAL A 1 89 ? 2.588 -5.380 5.107 1.00 88.44 89 VAL A N 1
ATOM 694 C CA . VAL A 1 89 ? 2.930 -5.097 3.705 1.00 88.44 89 VAL A CA 1
ATOM 695 C C . VAL A 1 89 ? 4.071 -6.014 3.281 1.00 88.44 89 VAL A C 1
ATOM 697 O O . VAL A 1 89 ? 5.062 -6.133 4.002 1.00 88.44 89 VAL A O 1
ATOM 700 N N . PHE A 1 90 ? 3.910 -6.712 2.155 1.00 84.44 90 PHE A N 1
ATOM 701 C CA . PHE A 1 90 ? 4.926 -7.617 1.617 1.00 84.44 90 PHE A CA 1
ATOM 702 C C . PHE A 1 90 ? 4.767 -7.849 0.114 1.00 84.44 90 PHE A C 1
ATOM 704 O O . PHE A 1 90 ? 3.656 -7.939 -0.395 1.00 84.44 90 PHE A O 1
ATOM 711 N N . ALA A 1 91 ? 5.874 -8.046 -0.597 1.00 78.94 91 ALA A N 1
ATOM 712 C CA . ALA A 1 91 ? 5.873 -8.510 -1.983 1.00 78.94 91 ALA A CA 1
ATOM 713 C C . ALA A 1 91 ? 6.331 -9.976 -2.038 1.00 78.94 91 ALA A C 1
ATOM 715 O O . ALA A 1 91 ? 7.308 -10.358 -1.392 1.00 78.94 91 ALA A O 1
ATOM 716 N N . LYS A 1 92 ? 5.614 -10.829 -2.783 1.00 68.25 92 LYS A N 1
ATOM 717 C CA . LYS A 1 92 ? 6.036 -12.225 -2.992 1.00 68.25 92 LYS A CA 1
ATOM 718 C C . LYS A 1 92 ? 7.116 -12.259 -4.064 1.00 68.25 92 LYS A C 1
ATOM 720 O O . LYS A 1 92 ? 6.829 -11.975 -5.219 1.00 68.25 92 LYS A O 1
ATOM 725 N N . HIS A 1 93 ? 8.319 -12.686 -3.701 1.00 63.31 93 HIS A N 1
ATOM 726 C CA . HIS A 1 93 ? 9.372 -12.967 -4.673 1.00 63.31 93 HIS A CA 1
ATOM 727 C C . HIS A 1 93 ? 9.410 -14.462 -4.986 1.00 63.31 93 HIS A C 1
ATOM 729 O O . HIS A 1 93 ? 9.401 -15.280 -4.071 1.00 63.31 93 HIS A O 1
ATOM 735 N N . PHE A 1 94 ? 9.485 -14.819 -6.269 1.00 47.06 94 PHE A N 1
ATOM 736 C CA . PHE A 1 94 ? 9.740 -16.200 -6.707 1.00 47.06 94 PHE A CA 1
ATOM 737 C C . PHE A 1 94 ? 11.230 -16.489 -6.966 1.00 47.06 94 PHE A C 1
ATOM 739 O O . PHE A 1 94 ? 11.586 -17.625 -7.263 1.00 47.06 94 PHE A O 1
ATOM 746 N N . LYS A 1 95 ? 12.130 -15.502 -6.826 1.00 48.06 95 LYS A N 1
ATOM 747 C CA . LYS A 1 95 ? 13.581 -15.722 -6.952 1.00 48.06 95 LYS A CA 1
ATOM 748 C C . LYS A 1 95 ? 14.227 -15.914 -5.577 1.00 48.06 95 LYS A C 1
ATOM 750 O O . LYS A 1 95 ? 14.194 -15.017 -4.741 1.00 48.06 95 LYS A O 1
ATOM 755 N N . SER A 1 96 ? 14.881 -17.059 -5.389 1.00 49.28 96 SER A N 1
ATOM 756 C CA . SER A 1 96 ? 15.575 -17.509 -4.166 1.00 49.28 96 SER A CA 1
ATOM 757 C C . SER A 1 96 ? 16.712 -16.595 -3.656 1.00 49.28 96 SER A C 1
ATOM 759 O O . SER A 1 96 ? 17.330 -16.916 -2.645 1.00 49.28 96 SER A O 1
ATOM 761 N N . TYR A 1 97 ? 17.010 -15.481 -4.334 1.00 54.69 97 TYR A N 1
ATOM 762 C CA . TYR A 1 97 ? 18.213 -14.664 -4.114 1.00 54.69 97 TYR A CA 1
ATOM 763 C C . TYR A 1 97 ? 17.932 -13.185 -3.834 1.00 54.69 97 TYR A C 1
ATOM 765 O O . TYR A 1 97 ? 18.830 -12.361 -3.990 1.00 54.69 97 TYR A O 1
ATOM 773 N N . MET A 1 98 ? 16.712 -12.810 -3.430 1.00 55.09 98 MET A N 1
ATOM 774 C CA . MET A 1 98 ? 16.543 -11.469 -2.869 1.00 55.09 98 MET A CA 1
ATOM 775 C C . MET A 1 98 ? 17.276 -11.436 -1.519 1.00 55.09 98 MET A C 1
ATOM 777 O O . MET A 1 98 ? 16.916 -12.219 -0.637 1.00 55.09 98 MET A O 1
ATOM 781 N N . PRO A 1 99 ? 18.324 -10.606 -1.345 1.00 54.97 99 PRO A N 1
ATOM 782 C CA . PRO A 1 99 ? 19.070 -10.570 -0.094 1.00 54.97 99 PRO A CA 1
ATOM 783 C C . PRO A 1 99 ? 18.112 -10.265 1.061 1.00 54.97 99 PRO A C 1
ATOM 785 O O . PRO A 1 99 ? 17.183 -9.476 0.897 1.00 54.97 99 PRO A O 1
ATOM 788 N N . LEU A 1 100 ? 18.329 -10.888 2.223 1.00 47.47 100 LEU A N 1
ATOM 789 C CA . LEU A 1 100 ? 17.424 -10.843 3.382 1.00 47.47 100 LEU A CA 1
ATOM 790 C C . LEU A 1 100 ? 17.042 -9.405 3.805 1.00 47.47 100 LEU A C 1
ATOM 792 O O . LEU A 1 100 ? 15.957 -9.190 4.328 1.00 47.47 100 LEU A O 1
ATOM 796 N N . GLY A 1 101 ? 17.890 -8.412 3.506 1.00 45.84 101 GLY A N 1
ATOM 797 C CA . GLY A 1 101 ? 17.625 -6.983 3.731 1.00 45.84 101 GLY A CA 1
ATOM 798 C C . GLY A 1 101 ? 16.687 -6.295 2.724 1.00 45.84 101 GLY A C 1
ATOM 799 O O . GLY A 1 101 ? 16.380 -5.123 2.904 1.00 45.84 101 GLY A O 1
ATOM 800 N N . LYS A 1 102 ? 16.241 -6.986 1.666 1.00 47.50 102 LYS A N 1
ATOM 801 C CA . LYS A 1 102 ? 15.298 -6.483 0.648 1.00 47.50 102 LYS A CA 1
ATOM 802 C C . LYS A 1 102 ? 13.941 -7.195 0.673 1.00 47.50 102 LYS A C 1
ATOM 804 O O . LYS A 1 102 ? 13.023 -6.773 -0.026 1.00 47.50 102 LYS A O 1
ATOM 809 N N . VAL A 1 103 ? 13.777 -8.249 1.485 1.00 48.62 103 VAL A N 1
ATOM 810 C CA . VAL A 1 103 ? 12.448 -8.803 1.801 1.00 48.62 103 VAL A CA 1
ATOM 811 C C . VAL A 1 103 ? 11.733 -7.789 2.669 1.00 48.62 103 VAL A C 1
ATOM 813 O O . VAL A 1 103 ? 11.922 -7.737 3.881 1.00 48.62 103 VAL A O 1
ATOM 816 N N . LEU A 1 104 ? 10.924 -6.952 2.029 1.00 54.97 104 LEU A N 1
ATOM 817 C CA . LEU A 1 104 ? 10.207 -5.914 2.735 1.00 54.97 104 LEU A CA 1
ATOM 818 C C . LEU A 1 104 ? 8.958 -6.516 3.375 1.00 54.97 104 LEU A C 1
ATOM 820 O O . LEU A 1 104 ? 7.875 -6.509 2.802 1.00 54.97 104 LEU A O 1
ATOM 824 N N . LEU A 1 105 ? 9.143 -7.111 4.550 1.00 58.19 105 LEU A N 1
ATOM 825 C CA . LEU A 1 105 ? 8.059 -7.404 5.468 1.00 58.19 105 LEU A CA 1
ATOM 826 C C . LEU A 1 105 ? 7.984 -6.252 6.463 1.00 58.19 105 LEU A C 1
ATOM 828 O O . LEU A 1 105 ? 8.746 -6.211 7.426 1.00 58.19 105 LEU A O 1
ATOM 832 N N . LEU A 1 106 ? 7.066 -5.322 6.227 1.00 60.12 106 LEU A N 1
ATOM 833 C CA . LEU A 1 106 ? 6.778 -4.277 7.200 1.00 60.12 106 LEU A CA 1
ATOM 834 C C . LEU A 1 106 ? 5.494 -4.638 7.932 1.00 60.12 106 LEU A C 1
ATOM 836 O O . LEU A 1 106 ? 4.441 -4.828 7.319 1.00 60.12 106 LEU A O 1
ATOM 840 N N . ILE A 1 107 ? 5.617 -4.781 9.249 1.00 66.69 107 ILE A N 1
ATOM 841 C CA . ILE A 1 107 ? 4.506 -5.049 10.154 1.00 66.69 107 ILE A CA 1
ATOM 842 C C . ILE A 1 107 ? 4.321 -3.802 11.000 1.00 66.69 107 ILE A C 1
ATOM 844 O O . ILE A 1 107 ? 5.228 -3.403 11.728 1.00 66.69 107 ILE A O 1
ATOM 848 N N . TYR A 1 108 ? 3.138 -3.210 10.913 1.00 69.94 108 TYR A N 1
ATOM 849 C CA . TYR A 1 108 ? 2.724 -2.143 11.804 1.00 69.94 108 TYR A CA 1
ATOM 850 C C . TYR A 1 108 ? 1.603 -2.648 12.708 1.00 69.94 108 TYR A C 1
ATOM 852 O O . TYR A 1 108 ? 0.620 -3.212 12.223 1.00 69.94 108 TYR A O 1
ATOM 860 N N . VAL A 1 109 ? 1.778 -2.474 14.018 1.00 71.31 109 VAL A N 1
ATOM 861 C CA . VAL A 1 109 ? 0.832 -2.916 15.045 1.00 71.31 109 VAL A CA 1
ATOM 862 C C . VAL A 1 109 ? 0.263 -1.681 15.725 1.00 71.31 109 VAL A C 1
ATOM 864 O O . VAL A 1 109 ? 0.984 -0.952 16.402 1.00 71.31 109 VAL A O 1
ATOM 867 N N . ILE A 1 110 ? -1.031 -1.443 15.534 1.00 74.56 110 ILE A N 1
ATOM 868 C CA . ILE A 1 110 ? -1.769 -0.397 16.236 1.00 74.56 110 ILE A CA 1
ATOM 869 C C . ILE A 1 110 ? -2.422 -1.053 17.435 1.00 74.56 110 ILE A C 1
ATOM 871 O O . ILE A 1 110 ? -3.285 -1.919 17.277 1.00 74.56 110 ILE A O 1
ATOM 875 N N . ASN A 1 111 ? -2.011 -0.635 18.626 1.00 67.62 111 ASN A N 1
ATOM 876 C CA . ASN A 1 111 ? -2.654 -1.079 19.847 1.00 67.62 111 ASN A CA 1
ATOM 877 C C . ASN A 1 111 ? -4.052 -0.457 19.901 1.00 67.62 111 ASN A C 1
ATOM 879 O O . ASN A 1 111 ? -4.205 0.767 19.916 1.00 67.62 111 ASN A O 1
ATOM 883 N N . ASN A 1 112 ? -5.073 -1.303 19.878 1.00 63.88 112 ASN A N 1
ATOM 884 C CA . ASN A 1 112 ? -6.468 -0.907 19.970 1.00 63.88 112 ASN A CA 1
ATOM 885 C C . ASN A 1 112 ? -6.808 -0.715 21.446 1.00 63.88 112 ASN A C 1
ATOM 887 O O . ASN A 1 112 ? -7.657 -1.425 21.987 1.00 63.88 112 ASN A O 1
ATOM 891 N N . ALA A 1 113 ? -6.081 0.196 22.105 1.00 54.00 113 ALA A N 1
ATOM 892 C CA . ALA A 1 113 ? -6.271 0.517 23.506 1.00 54.00 113 ALA A CA 1
ATOM 893 C C . ALA A 1 113 ? -7.726 0.951 23.706 1.00 54.00 113 ALA A C 1
ATOM 895 O O . ALA A 1 113 ? -8.090 2.115 23.538 1.00 54.00 113 ALA A O 1
ATOM 896 N N . LYS A 1 114 ? -8.578 -0.013 24.067 1.00 52.12 114 LYS A N 1
ATOM 897 C CA . LYS A 1 114 ? -9.836 0.249 24.742 1.00 52.12 114 LYS A CA 1
ATOM 898 C C . LYS A 1 114 ? -9.417 1.018 25.979 1.00 52.12 114 LYS A C 1
ATOM 900 O O . LYS A 1 114 ? -8.772 0.442 26.852 1.00 52.12 114 LYS A O 1
ATOM 905 N N . HIS A 1 115 ? -9.689 2.319 26.018 1.00 42.81 115 HIS A N 1
ATOM 906 C CA . HIS A 1 115 ? -9.484 3.074 27.241 1.00 42.81 115 HIS A CA 1
ATOM 907 C C . HIS A 1 115 ? -10.141 2.285 28.388 1.00 42.81 115 HIS A C 1
ATOM 909 O O . HIS A 1 115 ? -11.319 1.928 28.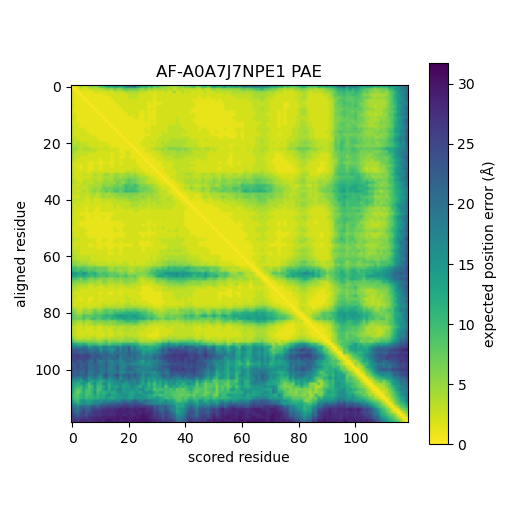271 1.00 42.81 115 HIS A O 1
ATOM 915 N N . PRO A 1 116 ? -9.387 1.936 29.445 1.00 42.78 116 PRO A N 1
ATOM 916 C CA . PRO A 1 116 ? -9.957 1.295 30.613 1.00 42.78 116 PRO A CA 1
ATOM 917 C C . PRO A 1 116 ? -10.966 2.269 31.219 1.00 42.78 116 PRO A C 1
ATOM 919 O O . PRO A 1 116 ? -10.752 3.479 31.188 1.00 42.78 116 PRO A O 1
ATOM 922 N N . HIS A 1 117 ? -12.077 1.725 31.704 1.00 42.84 117 HIS A N 1
ATOM 923 C CA . HIS A 1 117 ? -13.121 2.397 32.472 1.00 42.84 117 HIS A CA 1
ATOM 924 C C . HIS A 1 117 ? -12.657 3.705 33.141 1.00 42.84 117 HIS A C 1
ATOM 926 O O . HIS A 1 117 ? -11.953 3.670 34.148 1.00 42.84 117 HIS A O 1
ATOM 932 N N . PHE A 1 118 ? -13.088 4.849 32.606 1.00 33.41 118 PHE A N 1
ATOM 933 C CA . PHE A 1 118 ? -13.203 6.061 33.409 1.00 33.41 118 PHE A CA 1
ATOM 934 C C . PHE A 1 118 ? -14.572 5.994 34.088 1.00 33.41 118 PHE A C 1
ATOM 936 O O . PHE A 1 118 ? -15.606 6.160 33.439 1.00 33.41 118 PHE A O 1
ATOM 943 N N . ILE A 1 119 ? -14.530 5.602 35.362 1.00 37.75 119 ILE A N 1
ATOM 944 C CA . ILE A 1 119 ? -15.596 5.760 36.359 1.00 37.75 119 ILE A CA 1
ATOM 945 C C . ILE A 1 119 ? -15.582 7.220 36.815 1.00 37.75 119 ILE A C 1
ATOM 947 O O . ILE A 1 119 ? -14.458 7.761 36.942 1.00 37.75 119 ILE A O 1
#

InterPro domains:
  IPR036890 Histidine kinase/HSP90-like ATPase superfamily [G3DSA:3.30.565.10] (1-90)
  IPR036890 Histidine kinase/HSP90-like ATPase superfamily [SSF55874] (15-89)
  IPR039028 PDK/BCKDK protein kinase [PTHR11947] (1-89)